Protein AF-A0A9P4L986-F1 (afdb_monomer)

Organism: NCBI:txid1168544

Sequence (173 aa):
MSNSQNLSTPNHAWNPDMTYRQDRDRALGPTTNLLEDYADASIVTCWRTYKKHKQPNQRWGQEVDVAVKTSNTIDLIDSNERALDQVIWGITHPSDCHPGVKSIVENPALVDLLLIRHFKAHGGLVLPPLQAARELQEAHEIVAKEEMASGKTWCTG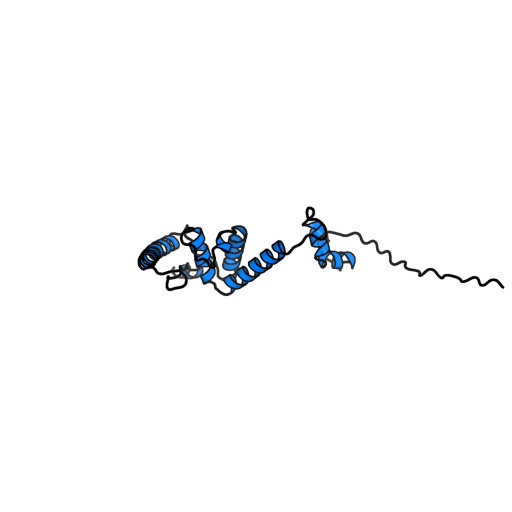RTMMHYPNWYVHCFEV

pLDDT: mean 73.5, std 16.28, range [38.0, 92.75]

Solvent-accessible surface area (backbone atoms only — not comparable to full-atom values): 10845 Å² total; per-residue (Å²): 141,84,85,82,77,81,79,77,74,81,85,76,84,83,76,75,91,81,76,84,72,57,78,91,75,55,67,94,75,74,86,72,49,74,66,45,49,48,41,72,71,30,65,69,44,50,43,59,72,75,42,72,88,62,65,88,89,62,85,53,65,66,63,51,50,51,50,52,53,51,50,55,49,50,55,50,37,77,76,29,77,63,55,51,30,44,34,54,48,21,66,79,33,68,93,72,37,52,77,93,39,42,76,48,53,76,31,63,73,57,47,54,51,50,54,56,50,42,33,75,76,69,41,45,68,46,48,66,95,38,67,75,28,37,57,51,47,56,57,46,51,53,52,52,51,53,37,49,74,72,69,43,40,80,91,70,71,48,83,79,63,82,60,57,43,46,75,76,67,71,73,82,125

Mean predicted aligned error: 15.17 Å

Secondary structure (DSSP, 8-state):
----------------------GGGS-S--PPPHHHHHHHH-HHHHHHHH-TTS-TT---HHHHHHHHHHHHHHHHHHH-TTHHHHHHHHHH-GGG--GGGHHHHT-HHHHHHHHHHHHHHH--B--TTSHHHHHHHHHHHHHHHHHHHTT--TTTTPPPP-PPBHHHHTT--

Radius of gyration: 28.04 Å; Cα contacts (8 Å, |Δi|>4): 105; chains: 1; bounding box: 97×34×73 Å

Structure (mmCIF, N/CA/C/O backbone):
data_AF-A0A9P4L986-F1
#
_entry.id   AF-A0A9P4L986-F1
#
loop_
_atom_site.group_PDB
_atom_site.id
_atom_site.type_symbol
_atom_site.label_atom_id
_atom_site.label_alt_id
_atom_site.label_comp_id
_atom_site.label_asym_id
_atom_site.label_entity_id
_atom_site.label_seq_id
_atom_site.pdbx_PDB_ins_code
_atom_site.Cartn_x
_atom_site.Cartn_y
_atom_site.Cartn_z
_atom_site.occupancy
_atom_site.B_iso_or_equiv
_atom_site.auth_seq_id
_atom_site.auth_comp_id
_atom_site.auth_asym_id
_atom_site.auth_atom_id
_atom_site.pdbx_PDB_model_num
ATOM 1 N N . MET A 1 1 ? 71.450 2.490 -47.683 1.00 39.38 1 MET A N 1
ATOM 2 C CA . MET A 1 1 ? 70.653 1.518 -46.906 1.00 39.38 1 MET A CA 1
ATOM 3 C C . MET A 1 1 ? 69.351 2.211 -46.530 1.00 39.38 1 MET A C 1
ATOM 5 O O . MET A 1 1 ? 69.371 3.030 -45.626 1.00 39.38 1 MET A O 1
ATOM 9 N N . SER A 1 2 ? 68.269 1.975 -47.277 1.00 38.00 2 SER A N 1
ATOM 10 C CA . SER A 1 2 ? 66.942 2.536 -46.979 1.00 38.00 2 SER A CA 1
ATOM 11 C C . SER A 1 2 ? 66.020 1.395 -46.571 1.00 38.00 2 SER A C 1
ATOM 13 O O . SER A 1 2 ? 65.691 0.553 -47.400 1.00 38.00 2 SER A O 1
ATOM 15 N N . ASN A 1 3 ? 65.637 1.359 -45.295 1.00 39.41 3 ASN A N 1
ATOM 16 C CA . ASN A 1 3 ? 64.603 0.461 -44.792 1.00 39.41 3 ASN A CA 1
ATOM 17 C C . ASN A 1 3 ? 63.242 1.138 -44.962 1.00 39.41 3 ASN A C 1
ATOM 19 O O . ASN A 1 3 ? 62.836 1.961 -44.144 1.00 39.41 3 ASN A O 1
ATOM 23 N N . SER A 1 4 ? 62.541 0.782 -46.033 1.00 42.75 4 SER A N 1
ATOM 24 C CA . SER A 1 4 ? 61.129 1.099 -46.227 1.00 42.75 4 SER A CA 1
ATOM 25 C C . SER A 1 4 ? 60.293 0.144 -45.373 1.00 42.75 4 SER A C 1
ATOM 27 O O . SER A 1 4 ? 60.027 -0.987 -45.776 1.00 42.75 4 SER A O 1
ATOM 29 N N . GLN A 1 5 ? 59.904 0.563 -44.169 1.00 46.78 5 GLN A N 1
ATOM 30 C CA . GLN A 1 5 ? 58.900 -0.163 -43.394 1.00 46.78 5 GLN A CA 1
ATOM 31 C C . GLN A 1 5 ? 57.526 0.060 -44.037 1.00 46.78 5 GLN A C 1
ATOM 33 O O . GLN A 1 5 ? 56.931 1.129 -43.912 1.00 46.78 5 GLN A O 1
ATOM 38 N N . ASN A 1 6 ? 57.031 -0.959 -44.743 1.00 45.12 6 ASN A N 1
ATOM 39 C CA . ASN A 1 6 ? 55.632 -1.055 -45.143 1.00 45.12 6 ASN A CA 1
ATOM 40 C C . ASN A 1 6 ? 54.772 -1.203 -43.879 1.00 45.12 6 ASN A C 1
ATOM 42 O O . ASN A 1 6 ? 54.666 -2.289 -43.314 1.00 45.12 6 ASN A O 1
ATOM 46 N N . LEU A 1 7 ? 54.159 -0.106 -43.438 1.00 46.22 7 LEU A N 1
ATOM 47 C CA . LEU A 1 7 ? 53.048 -0.131 -42.491 1.00 46.22 7 LEU A CA 1
ATOM 48 C C . LEU A 1 7 ? 51.813 -0.654 -43.232 1.00 46.22 7 LEU A C 1
ATOM 50 O O . LEU A 1 7 ? 51.080 0.102 -43.866 1.00 46.22 7 LEU A O 1
ATOM 54 N N . SER A 1 8 ? 51.599 -1.967 -43.180 1.00 49.97 8 SER A N 1
ATOM 55 C CA . SE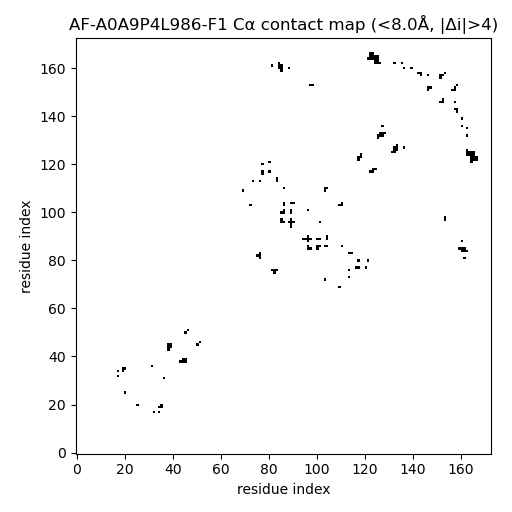R A 1 8 ? 50.330 -2.583 -43.560 1.00 49.97 8 SER A CA 1
ATOM 56 C C . SER A 1 8 ? 49.223 -2.013 -42.673 1.00 49.97 8 SER A C 1
ATOM 58 O O . SER A 1 8 ? 49.174 -2.273 -41.471 1.00 49.97 8 SER A O 1
ATOM 60 N N . THR A 1 9 ? 48.357 -1.201 -43.271 1.00 50.12 9 THR A N 1
ATOM 61 C CA . THR A 1 9 ? 47.139 -0.668 -42.658 1.00 50.12 9 THR A CA 1
ATOM 62 C C . THR A 1 9 ? 46.243 -1.852 -42.278 1.00 50.12 9 THR A C 1
ATOM 64 O O . THR A 1 9 ? 45.982 -2.695 -43.141 1.00 50.12 9 THR A O 1
ATOM 67 N N . PRO A 1 10 ? 45.777 -1.984 -41.022 1.00 47.22 10 PRO A N 1
ATOM 68 C CA . PRO A 1 10 ? 44.832 -3.039 -40.688 1.00 47.22 10 PRO A CA 1
ATOM 69 C C . PRO A 1 10 ? 43.538 -2.792 -41.470 1.00 47.22 10 PRO A C 1
ATOM 71 O O . PRO A 1 10 ? 42.910 -1.741 -41.349 1.00 47.22 10 PRO A O 1
ATOM 74 N N . ASN A 1 11 ? 43.172 -3.760 -42.309 1.00 52.12 11 ASN A N 1
ATOM 75 C CA . ASN A 1 11 ? 41.972 -3.747 -43.135 1.00 52.12 11 ASN A CA 1
ATOM 76 C C . ASN A 1 11 ? 40.731 -3.947 -42.243 1.00 52.12 11 ASN A C 1
ATOM 78 O O . ASN A 1 11 ? 40.170 -5.036 -42.174 1.00 52.12 11 ASN A O 1
ATOM 82 N N . HIS A 1 12 ? 40.332 -2.915 -41.498 1.00 51.53 12 HIS A N 1
ATOM 83 C CA . HIS A 1 12 ? 39.082 -2.905 -40.739 1.00 51.53 12 HIS A CA 1
ATOM 84 C C . HIS A 1 12 ? 37.953 -2.346 -41.607 1.00 51.53 12 HIS A C 1
ATOM 86 O O . HIS A 1 12 ? 37.504 -1.221 -41.423 1.00 51.53 12 HIS A O 1
ATOM 92 N N . ALA A 1 13 ? 37.469 -3.149 -42.553 1.00 53.00 13 ALA A N 1
ATOM 93 C CA . ALA A 1 13 ? 36.217 -2.869 -43.250 1.00 53.00 13 ALA A CA 1
ATOM 94 C C . ALA A 1 13 ? 35.058 -3.655 -42.613 1.00 53.00 13 ALA A C 1
ATOM 96 O O . ALA A 1 13 ? 34.360 -4.411 -43.281 1.00 53.00 13 ALA A O 1
ATOM 97 N N . TRP A 1 14 ? 34.854 -3.492 -41.301 1.00 49.78 14 TRP A N 1
ATOM 98 C CA . TRP A 1 14 ? 33.543 -3.744 -40.699 1.00 49.78 14 TRP A CA 1
ATOM 99 C C . TRP A 1 14 ? 32.818 -2.399 -40.647 1.00 49.78 14 TRP A C 1
ATOM 101 O O . TRP A 1 14 ? 33.091 -1.576 -39.779 1.00 49.78 14 TRP A O 1
ATOM 111 N N . ASN A 1 15 ? 31.960 -2.153 -41.636 1.00 53.56 15 ASN A N 1
ATOM 112 C CA . ASN A 1 15 ? 31.106 -0.968 -41.715 1.00 53.56 15 ASN A CA 1
ATOM 113 C C . ASN A 1 15 ? 29.668 -1.389 -42.069 1.00 53.56 15 ASN A C 1
ATOM 115 O O . ASN A 1 15 ? 29.199 -1.083 -43.168 1.00 53.56 15 ASN A O 1
ATOM 119 N N . PRO A 1 16 ? 28.992 -2.193 -41.224 1.00 60.38 16 PRO A N 1
ATOM 120 C CA . PRO A 1 16 ? 27.587 -2.485 -41.452 1.00 60.38 16 PRO A CA 1
ATOM 121 C C . PRO A 1 16 ? 26.778 -1.195 -41.322 1.00 60.38 16 PRO A C 1
ATOM 123 O O . PRO A 1 16 ? 27.060 -0.356 -40.467 1.00 60.38 16 PRO A O 1
ATOM 126 N N . ASP A 1 17 ? 25.761 -1.045 -42.164 1.00 54.12 17 ASP A N 1
ATOM 127 C CA . ASP A 1 17 ? 24.790 0.039 -42.045 1.00 54.12 17 ASP A CA 1
ATOM 128 C C . ASP A 1 17 ? 23.982 -0.156 -40.750 1.00 54.12 17 ASP A C 1
ATOM 130 O O . ASP A 1 17 ? 23.038 -0.945 -40.685 1.00 54.12 17 ASP A O 1
ATOM 134 N N . MET A 1 18 ? 24.424 0.497 -39.673 1.00 56.12 18 MET A N 1
ATOM 135 C CA . MET A 1 18 ? 23.807 0.415 -38.352 1.00 56.12 18 MET A CA 1
ATOM 136 C C . MET A 1 18 ? 22.828 1.574 -38.157 1.00 56.12 18 MET A C 1
ATOM 138 O O . MET A 1 18 ? 23.072 2.505 -37.388 1.00 56.12 18 MET A O 1
ATOM 142 N N . THR A 1 19 ? 21.701 1.534 -38.861 1.00 59.53 19 THR A N 1
ATOM 143 C CA . THR A 1 19 ? 20.603 2.468 -38.598 1.00 59.53 19 THR A CA 1
ATOM 144 C C . THR A 1 19 ? 19.771 1.950 -37.422 1.00 59.53 19 THR A C 1
ATOM 146 O O . THR A 1 19 ? 19.103 0.926 -37.543 1.00 59.53 19 THR A O 1
ATOM 149 N N . TYR A 1 20 ? 19.797 2.654 -36.283 1.00 57.25 20 TYR A N 1
ATOM 150 C CA . TYR A 1 20 ? 18.975 2.302 -35.119 1.00 57.25 20 TYR A CA 1
ATOM 151 C C . TYR A 1 20 ? 17.483 2.458 -35.434 1.00 57.25 20 TYR A C 1
ATOM 153 O O . TYR A 1 20 ? 17.030 3.547 -35.801 1.00 57.25 20 TYR A O 1
ATOM 161 N N . ARG A 1 21 ? 16.715 1.382 -35.237 1.00 61.28 21 ARG A N 1
ATOM 162 C CA . ARG A 1 21 ? 15.250 1.381 -35.331 1.00 61.28 21 ARG A CA 1
ATOM 163 C C . ARG A 1 21 ? 14.644 1.181 -33.946 1.00 61.28 21 ARG A C 1
ATOM 165 O O . ARG A 1 21 ? 15.016 0.246 -33.236 1.00 61.28 21 ARG A O 1
ATOM 172 N N . GLN A 1 22 ? 13.708 2.056 -33.576 1.00 58.75 22 GLN A N 1
ATOM 173 C CA . GLN A 1 22 ? 12.942 1.924 -32.334 1.00 58.75 22 GLN A CA 1
ATOM 174 C C . GLN A 1 22 ? 12.044 0.688 -32.400 1.00 58.75 22 GLN A C 1
ATOM 176 O O . GLN A 1 22 ? 11.524 0.363 -33.463 1.00 58.75 22 GLN A O 1
ATOM 181 N N . ASP A 1 23 ? 11.824 0.036 -31.260 1.00 54.56 23 ASP A N 1
ATOM 182 C CA . ASP A 1 23 ? 11.148 -1.266 -31.180 1.00 54.56 23 ASP A CA 1
ATOM 183 C C . ASP A 1 23 ? 9.723 -1.257 -31.772 1.00 54.56 23 ASP A C 1
ATOM 185 O O . ASP A 1 23 ? 9.321 -2.175 -32.479 1.00 54.56 23 ASP A O 1
ATOM 189 N N . ARG A 1 24 ? 8.993 -0.145 -31.600 1.00 51.56 24 ARG A N 1
ATOM 190 C CA . ARG A 1 24 ? 7.656 0.073 -32.191 1.00 51.56 24 ARG A CA 1
ATOM 191 C C . ARG A 1 24 ? 7.642 0.127 -33.727 1.00 51.56 24 ARG A C 1
ATOM 193 O O . ARG A 1 24 ? 6.587 -0.040 -34.326 1.00 51.56 24 ARG A O 1
ATOM 200 N N . ASP A 1 25 ? 8.790 0.428 -34.333 1.00 58.53 25 ASP A N 1
ATOM 201 C CA . ASP A 1 25 ? 8.962 0.650 -35.771 1.00 58.53 25 ASP A CA 1
ATOM 202 C C . ASP A 1 25 ? 9.603 -0.582 -36.454 1.00 58.53 25 ASP A C 1
ATOM 204 O O . ASP A 1 25 ? 9.945 -0.539 -37.640 1.00 58.53 25 ASP A O 1
ATOM 208 N N . ARG A 1 26 ? 9.785 -1.694 -35.719 1.00 63.03 26 ARG A N 1
ATOM 209 C CA . ARG A 1 26 ? 10.332 -2.954 -36.245 1.00 63.03 26 ARG A CA 1
ATOM 210 C C . ARG A 1 26 ? 9.222 -3.845 -36.799 1.00 63.03 26 ARG A C 1
ATOM 212 O O . ARG A 1 26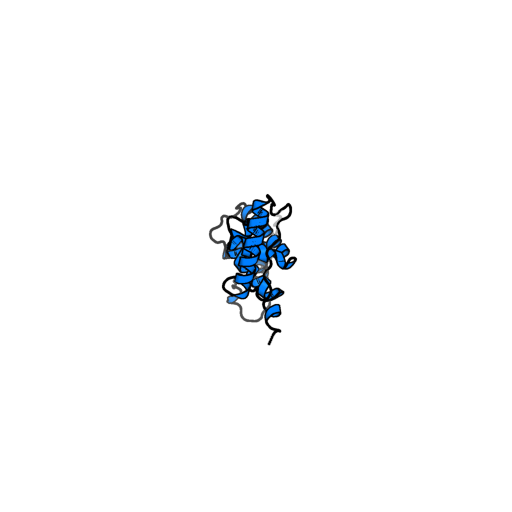 ? 8.168 -4.016 -36.192 1.00 63.03 26 ARG A O 1
ATOM 219 N N . ALA A 1 27 ? 9.475 -4.447 -37.959 1.00 60.59 27 ALA A N 1
ATOM 220 C CA . ALA A 1 27 ? 8.626 -5.510 -38.488 1.00 60.59 27 ALA A CA 1
ATOM 221 C C . ALA A 1 27 ? 8.741 -6.767 -37.601 1.00 60.59 27 ALA A C 1
ATOM 223 O O . ALA A 1 27 ? 9.815 -7.053 -37.074 1.00 60.59 27 ALA A O 1
ATOM 224 N N . LEU A 1 28 ? 7.646 -7.519 -37.437 1.00 50.25 28 LEU A N 1
ATOM 225 C CA . LEU A 1 28 ? 7.629 -8.780 -36.682 1.00 50.25 28 LEU A CA 1
ATOM 226 C C . LEU A 1 28 ? 8.555 -9.820 -37.348 1.00 50.25 28 LEU A C 1
ATOM 228 O O . LEU A 1 28 ? 8.226 -10.359 -38.403 1.00 50.25 28 LEU A O 1
ATOM 232 N N . GLY A 1 29 ? 9.705 -10.078 -36.707 1.00 66.56 29 GLY A N 1
ATOM 233 C CA . GLY A 1 29 ? 10.860 -10.826 -37.235 1.00 66.56 29 GLY A CA 1
ATOM 234 C C . GLY A 1 29 ? 11.727 -9.931 -38.133 1.00 66.56 29 GLY A C 1
ATOM 235 O O . GLY A 1 29 ? 11.221 -9.433 -39.139 1.00 66.56 29 GLY A O 1
ATOM 236 N N . PRO A 1 30 ? 12.998 -9.637 -37.786 1.00 56.31 30 PRO A N 1
ATOM 237 C CA . PRO A 1 30 ? 14.146 -10.563 -37.775 1.00 56.31 30 PRO A CA 1
ATOM 238 C C . PRO A 1 30 ? 15.062 -10.375 -36.534 1.00 56.31 30 PRO A C 1
ATOM 240 O O . PRO A 1 30 ? 14.748 -9.588 -35.649 1.00 56.31 30 PRO A O 1
ATOM 243 N N . THR A 1 31 ? 16.188 -11.104 -36.454 1.00 60.12 31 THR A N 1
ATOM 244 C CA . THR A 1 31 ? 17.235 -10.935 -35.421 1.00 60.12 31 THR A CA 1
ATOM 245 C C . THR A 1 31 ? 17.721 -9.489 -35.356 1.00 60.12 31 THR A C 1
ATOM 247 O O . THR A 1 31 ? 18.199 -8.955 -36.361 1.00 60.12 31 THR A O 1
ATOM 250 N N . THR A 1 32 ? 17.605 -8.895 -34.171 1.00 58.78 32 THR A N 1
ATOM 251 C CA . THR A 1 32 ? 18.178 -7.605 -33.784 1.00 58.78 32 THR A CA 1
ATOM 252 C C . THR A 1 32 ? 19.647 -7.525 -34.193 1.00 58.78 32 THR A C 1
ATOM 254 O O . THR A 1 32 ? 20.411 -8.483 -34.053 1.00 58.78 32 THR A O 1
ATOM 257 N N . ASN A 1 33 ? 20.059 -6.395 -34.771 1.00 68.00 33 ASN A N 1
ATOM 258 C CA . ASN A 1 33 ? 21.473 -6.180 -35.063 1.00 68.00 33 ASN A CA 1
ATOM 259 C C . ASN A 1 33 ? 22.246 -5.859 -33.768 1.00 68.00 33 ASN A C 1
ATOM 261 O O . ASN A 1 33 ? 21.659 -5.461 -32.767 1.00 68.00 33 ASN A O 1
ATOM 265 N N . LEU A 1 34 ? 23.578 -5.996 -33.781 1.00 64.94 34 LEU A N 1
ATOM 266 C CA . LEU A 1 34 ? 24.408 -5.788 -32.583 1.00 64.94 34 LEU A CA 1
ATOM 267 C C . LEU A 1 34 ? 24.206 -4.397 -31.944 1.00 64.94 34 LEU A C 1
ATOM 269 O O . LEU A 1 34 ? 24.314 -4.261 -30.727 1.00 64.94 34 LEU A O 1
ATOM 273 N N . LEU A 1 35 ? 23.915 -3.364 -32.748 1.00 62.66 35 LEU A N 1
ATOM 274 C CA . LEU A 1 35 ? 23.618 -2.022 -32.244 1.00 62.66 35 LEU A CA 1
ATOM 275 C C . LEU A 1 35 ? 22.234 -1.958 -31.592 1.00 62.66 35 LEU A C 1
ATOM 277 O O . LEU A 1 35 ? 22.101 -1.281 -30.584 1.00 62.66 35 LEU A O 1
ATOM 281 N N . GLU A 1 36 ? 21.227 -2.631 -32.142 1.00 64.50 36 GLU A N 1
ATOM 282 C CA . GLU A 1 36 ? 19.873 -2.737 -31.585 1.00 64.50 36 GLU A CA 1
ATOM 283 C C . GLU A 1 36 ? 19.873 -3.550 -30.291 1.00 64.50 36 GLU A C 1
ATOM 285 O O . GLU A 1 36 ? 19.371 -3.059 -29.288 1.00 64.50 36 GLU A O 1
ATOM 290 N N . ASP A 1 37 ? 20.540 -4.707 -30.265 1.00 65.62 37 ASP A N 1
ATOM 291 C CA . ASP A 1 37 ? 20.742 -5.500 -29.047 1.00 65.62 37 ASP A CA 1
ATOM 292 C C . ASP A 1 37 ? 21.460 -4.688 -27.970 1.00 65.62 37 ASP A C 1
ATOM 294 O O . ASP A 1 37 ? 21.021 -4.625 -26.822 1.00 65.62 37 ASP A O 1
ATOM 298 N N . TYR A 1 38 ? 22.556 -4.014 -28.335 1.00 61.22 38 TYR A N 1
ATOM 299 C CA . TYR A 1 38 ? 23.264 -3.148 -27.403 1.00 61.22 38 TYR A CA 1
ATOM 300 C C . TYR A 1 38 ? 22.402 -1.958 -26.975 1.00 61.22 38 TYR A C 1
ATOM 302 O O . TYR A 1 38 ? 22.414 -1.597 -25.808 1.00 61.22 38 TYR A O 1
ATOM 310 N N . ALA A 1 39 ? 21.658 -1.325 -27.878 1.00 58.56 39 ALA A N 1
ATOM 311 C CA . ALA A 1 39 ? 20.824 -0.169 -27.572 1.00 58.56 39 ALA A CA 1
ATOM 312 C C . ALA A 1 39 ? 19.633 -0.527 -26.674 1.00 58.56 39 ALA A C 1
ATOM 314 O O . ALA A 1 39 ? 19.312 0.243 -25.773 1.00 58.56 39 ALA A O 1
ATOM 315 N N . ASP A 1 40 ? 19.010 -1.679 -26.877 1.00 59.81 40 ASP A N 1
ATOM 316 C CA . ASP A 1 40 ? 17.833 -2.086 -26.116 1.00 59.81 40 ASP A CA 1
ATOM 317 C C . ASP A 1 40 ? 18.220 -2.725 -24.776 1.00 59.81 40 ASP A C 1
ATOM 319 O O . ASP A 1 40 ? 17.543 -2.502 -23.771 1.00 59.81 40 ASP A O 1
ATOM 323 N N . ALA A 1 41 ? 19.347 -3.446 -24.716 1.00 59.50 41 ALA A N 1
ATOM 324 C CA . ALA A 1 41 ? 19.872 -4.004 -23.468 1.00 59.50 41 ALA A CA 1
ATOM 325 C C . ALA A 1 41 ? 20.684 -2.988 -22.645 1.00 59.50 41 ALA A C 1
ATOM 327 O O . ALA A 1 41 ? 20.809 -3.122 -21.424 1.00 59.50 41 ALA A O 1
ATOM 328 N N . SER A 1 42 ? 21.259 -1.960 -23.278 1.00 57.34 42 SER A N 1
ATOM 329 C CA . SER A 1 42 ? 22.022 -0.934 -22.571 1.00 57.34 42 SER A CA 1
ATOM 330 C C . SER A 1 42 ? 21.080 0.045 -21.901 1.00 57.34 42 SER A C 1
ATOM 332 O O . SER A 1 42 ? 20.462 0.911 -22.529 1.00 57.34 42 SER A O 1
ATOM 334 N N . ILE A 1 43 ? 21.079 -0.017 -20.572 1.00 56.25 43 ILE A N 1
ATOM 335 C CA . ILE A 1 43 ? 20.386 0.946 -19.728 1.00 56.25 43 ILE A CA 1
ATOM 336 C C . ILE A 1 43 ? 20.732 2.387 -20.147 1.00 56.25 43 ILE A C 1
ATOM 338 O O . ILE A 1 43 ? 19.854 3.241 -20.172 1.00 56.25 43 ILE A O 1
ATOM 342 N N . VAL A 1 44 ? 21.978 2.656 -20.578 1.00 54.41 44 VAL A N 1
ATOM 343 C CA . VAL A 1 44 ? 22.481 3.979 -21.011 1.00 54.41 44 VAL A CA 1
ATOM 344 C C . VAL A 1 44 ? 21.721 4.538 -22.219 1.00 54.41 44 VAL A C 1
ATOM 346 O O . VAL A 1 44 ? 21.514 5.751 -22.317 1.00 54.41 44 VAL A O 1
ATOM 349 N N . THR A 1 45 ? 21.282 3.686 -23.139 1.00 53.06 45 THR A N 1
ATOM 350 C CA . THR A 1 45 ? 20.539 4.115 -24.329 1.00 53.06 45 THR A CA 1
ATOM 351 C C . THR A 1 45 ? 19.065 4.353 -24.003 1.00 53.06 45 THR A C 1
ATOM 353 O O . THR A 1 45 ? 18.513 5.374 -24.418 1.00 53.06 45 THR A O 1
ATOM 356 N N . CYS A 1 46 ? 18.460 3.515 -23.151 1.00 55.69 46 CYS A N 1
ATOM 357 C CA . CYS A 1 46 ? 17.168 3.814 -22.521 1.00 55.69 46 CYS A CA 1
ATOM 358 C C . CYS A 1 46 ? 17.210 5.177 -21.793 1.00 55.69 46 CYS A C 1
ATOM 360 O O . CYS A 1 46 ? 16.339 6.029 -21.993 1.00 55.69 46 CYS A O 1
ATOM 362 N N . TRP A 1 47 ? 18.289 5.451 -21.048 1.00 54.75 47 TRP A N 1
ATOM 363 C CA . TRP A 1 47 ? 18.524 6.730 -20.368 1.00 54.75 47 TRP A CA 1
ATOM 364 C C . TRP A 1 47 ? 18.546 7.924 -21.335 1.00 54.75 47 TRP A C 1
ATOM 366 O O . TRP A 1 47 ? 17.853 8.914 -21.096 1.00 54.75 47 TRP A O 1
ATOM 376 N N . ARG A 1 48 ? 19.295 7.851 -22.444 1.00 55.94 48 ARG A N 1
ATOM 377 C CA . ARG A 1 48 ? 19.373 8.944 -23.438 1.00 55.94 48 ARG A CA 1
ATOM 378 C C . ARG A 1 48 ? 18.042 9.202 -24.144 1.00 55.94 48 ARG A C 1
ATOM 380 O O . ARG A 1 48 ? 17.711 10.353 -24.425 1.00 55.94 48 ARG A O 1
ATOM 387 N N . THR A 1 49 ? 17.281 8.147 -24.415 1.00 57.03 49 THR A N 1
ATOM 388 C CA . THR A 1 49 ? 16.030 8.236 -25.177 1.00 57.03 49 THR A CA 1
ATOM 389 C C . THR A 1 49 ? 14.869 8.745 -24.319 1.00 57.03 49 THR A C 1
ATOM 391 O O . THR A 1 49 ? 14.119 9.612 -24.773 1.00 57.03 49 THR A O 1
ATOM 394 N N . TYR A 1 50 ? 14.752 8.280 -23.069 1.00 54.09 50 TYR A N 1
ATOM 395 C CA . TYR A 1 50 ? 13.584 8.535 -22.211 1.00 54.09 50 TYR A CA 1
ATOM 396 C C . TYR A 1 50 ? 13.826 9.528 -21.062 1.00 54.09 50 TYR A C 1
ATOM 398 O O . TYR A 1 50 ? 12.870 9.995 -20.443 1.00 54.09 50 TYR A O 1
ATOM 406 N N . LYS A 1 51 ? 15.079 9.912 -20.778 1.00 58.66 51 LYS A N 1
ATOM 407 C CA . LYS A 1 51 ? 15.435 10.929 -19.7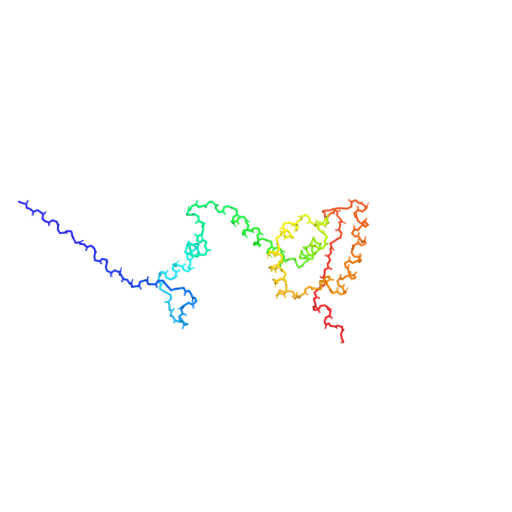67 1.00 58.66 51 LYS A CA 1
ATOM 408 C C . LYS A 1 51 ? 16.237 12.083 -20.385 1.00 58.66 51 LYS A C 1
ATOM 410 O O . LYS A 1 51 ? 17.202 12.562 -19.797 1.00 58.66 51 LYS A O 1
ATOM 415 N N . LYS A 1 52 ? 15.788 12.574 -21.551 1.00 55.41 52 LYS A N 1
ATOM 416 C CA . LYS A 1 52 ? 16.426 13.633 -22.370 1.00 55.41 52 LYS A CA 1
ATOM 417 C C . LYS A 1 52 ? 16.848 14.911 -21.624 1.00 55.41 52 LYS A C 1
ATOM 419 O O . LYS A 1 52 ? 17.709 15.628 -22.116 1.00 55.41 52 LYS A O 1
ATOM 424 N N . HIS A 1 53 ? 16.265 15.208 -20.462 1.00 60.06 53 HIS A N 1
ATOM 425 C CA . HIS A 1 53 ? 16.563 16.413 -19.674 1.00 60.06 53 HIS A CA 1
ATOM 426 C C . HIS A 1 53 ? 17.555 16.193 -18.519 1.00 60.06 53 HIS A C 1
ATOM 428 O O . HIS A 1 53 ? 17.725 17.084 -17.689 1.00 60.06 53 HIS A O 1
ATOM 434 N N . LYS A 1 54 ? 18.183 15.016 -18.408 1.00 59.22 54 LYS A N 1
ATOM 435 C CA . LYS A 1 54 ? 19.104 14.695 -17.308 1.00 59.22 54 LYS A CA 1
ATOM 436 C C . LYS A 1 54 ? 20.561 14.754 -17.777 1.00 59.22 54 LYS A C 1
ATOM 438 O O . LYS A 1 54 ? 20.897 14.256 -18.848 1.00 59.22 54 LYS A O 1
ATOM 443 N N . GLN A 1 55 ? 21.414 15.393 -16.978 1.00 57.31 55 GLN A N 1
ATOM 444 C CA . GLN A 1 55 ? 22.830 15.609 -17.296 1.00 57.31 55 GLN A CA 1
ATOM 445 C C . GLN A 1 55 ? 23.612 14.279 -17.233 1.00 57.31 55 GLN A C 1
ATOM 447 O O . GLN A 1 55 ? 23.377 13.477 -16.322 1.00 57.31 55 GLN A O 1
ATOM 452 N N . PRO A 1 56 ? 24.575 14.035 -18.141 1.00 52.12 56 PRO A N 1
ATOM 453 C CA . PRO A 1 56 ? 25.543 12.952 -17.980 1.00 52.12 56 PRO A CA 1
ATOM 454 C C . PRO A 1 56 ? 26.271 13.078 -16.629 1.00 52.12 56 PRO A C 1
ATOM 456 O O . PRO A 1 56 ? 26.615 14.182 -16.218 1.00 52.12 56 PRO A O 1
ATOM 459 N N . ASN A 1 57 ? 26.518 11.959 -15.939 1.00 53.91 57 ASN A N 1
ATOM 460 C CA . ASN A 1 57 ? 27.164 11.895 -14.611 1.00 53.91 57 ASN A CA 1
ATOM 461 C C . ASN A 1 57 ? 26.363 12.488 -13.431 1.00 53.91 57 ASN A C 1
ATOM 463 O O . ASN A 1 57 ? 26.933 12.769 -12.375 1.00 53.91 57 ASN A O 1
ATOM 467 N N . GLN A 1 58 ? 25.046 12.655 -13.567 1.00 60.44 58 GLN A N 1
ATOM 468 C CA . GLN A 1 58 ? 24.188 13.003 -12.433 1.00 60.44 58 GLN A CA 1
ATOM 469 C C . GLN A 1 58 ? 24.250 11.920 -11.334 1.00 60.44 58 GLN A C 1
ATOM 471 O O . GLN A 1 58 ? 24.317 10.726 -11.619 1.00 60.44 58 GLN A O 1
ATOM 476 N N . ARG A 1 59 ? 24.240 12.330 -10.057 1.00 58.78 59 ARG A N 1
ATOM 477 C CA . ARG A 1 59 ? 24.110 11.394 -8.930 1.00 58.78 59 ARG A CA 1
ATOM 478 C C . ARG A 1 59 ? 22.676 10.867 -8.881 1.00 58.78 59 ARG A C 1
ATOM 480 O O . ARG A 1 59 ? 21.764 11.636 -8.608 1.00 58.78 59 ARG A O 1
ATOM 487 N N . TRP A 1 60 ? 22.516 9.562 -9.086 1.00 62.44 60 TRP A N 1
ATOM 488 C CA . TRP A 1 60 ? 21.223 8.862 -9.130 1.00 62.44 60 TRP A CA 1
ATOM 489 C C . TRP A 1 60 ? 20.783 8.268 -7.792 1.00 62.44 60 TRP A C 1
ATOM 491 O O . TRP A 1 60 ? 19.879 7.442 -7.749 1.00 62.44 60 TRP A O 1
ATOM 501 N N . GLY A 1 61 ? 21.449 8.629 -6.693 1.00 65.88 61 GLY A N 1
ATOM 502 C CA . GLY A 1 61 ? 21.184 8.021 -5.388 1.00 65.88 61 GLY A CA 1
ATOM 503 C C . GLY A 1 61 ? 19.719 8.143 -4.963 1.00 65.88 61 GLY A C 1
ATOM 504 O O . GLY A 1 61 ? 19.178 7.200 -4.402 1.00 65.88 61 GLY A O 1
ATOM 505 N N . GLN A 1 62 ? 19.063 9.260 -5.292 1.00 70.19 62 GLN A N 1
ATOM 506 C CA . GLN A 1 62 ? 17.644 9.465 -4.990 1.00 70.19 62 GLN A CA 1
ATOM 507 C C . GLN A 1 62 ? 16.739 8.592 -5.863 1.00 70.19 62 GLN A C 1
ATOM 509 O O . GLN A 1 62 ? 15.845 7.939 -5.340 1.00 70.19 62 GLN A O 1
ATOM 514 N N . GLU A 1 63 ? 16.968 8.536 -7.177 1.00 68.69 63 GLU A N 1
ATOM 515 C CA . GLU A 1 63 ? 16.172 7.690 -8.071 1.00 68.69 63 GLU A CA 1
ATOM 516 C C . GLU A 1 63 ? 16.346 6.195 -7.764 1.00 68.69 63 GLU A C 1
ATOM 518 O O . GLU A 1 63 ? 15.372 5.446 -7.803 1.00 68.69 63 GLU A O 1
ATOM 523 N N . VAL A 1 64 ? 17.564 5.768 -7.418 1.00 70.50 64 VAL A N 1
ATOM 524 C CA . VAL A 1 64 ? 17.850 4.391 -6.989 1.00 70.50 64 VAL A CA 1
ATOM 525 C C . VAL A 1 64 ? 17.155 4.082 -5.665 1.00 70.50 64 VAL A C 1
ATOM 527 O O . VAL A 1 64 ? 16.509 3.047 -5.560 1.00 70.50 64 VAL A O 1
ATOM 530 N N . ASP A 1 65 ? 17.224 4.977 -4.678 1.00 71.44 65 ASP A N 1
ATOM 531 C CA . ASP A 1 65 ? 16.534 4.802 -3.394 1.00 71.44 65 ASP A CA 1
ATOM 532 C C . ASP A 1 65 ? 15.009 4.707 -3.575 1.00 71.44 65 ASP A C 1
ATOM 534 O O . ASP A 1 65 ? 14.369 3.822 -3.009 1.00 71.44 65 ASP A O 1
ATOM 538 N N . VAL A 1 66 ? 14.424 5.548 -4.435 1.00 74.06 66 VAL A N 1
ATOM 539 C CA . VAL A 1 66 ? 12.996 5.476 -4.787 1.00 74.06 66 VAL A CA 1
ATOM 540 C C . VAL A 1 66 ? 12.655 4.144 -5.454 1.00 74.06 66 VAL A C 1
ATOM 542 O O . VAL A 1 6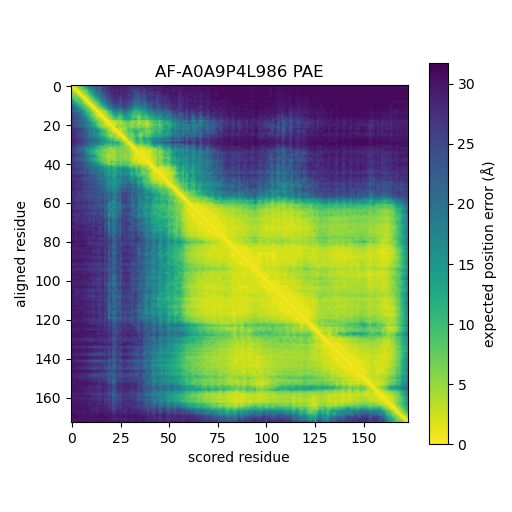6 ? 11.651 3.527 -5.093 1.00 74.06 66 VAL A O 1
ATOM 545 N N . ALA A 1 67 ? 13.479 3.675 -6.394 1.00 72.88 67 ALA A N 1
ATOM 546 C CA . ALA A 1 67 ? 13.265 2.396 -7.065 1.00 72.88 67 ALA A CA 1
ATOM 547 C C . ALA A 1 67 ? 13.343 1.215 -6.084 1.00 72.88 67 ALA A C 1
ATOM 549 O O . ALA A 1 67 ? 12.458 0.361 -6.089 1.00 72.88 67 ALA A O 1
ATOM 550 N N . VAL A 1 68 ? 14.344 1.199 -5.198 1.00 74.94 68 VAL A N 1
ATOM 551 C CA . VAL A 1 68 ? 14.509 0.165 -4.165 1.00 74.94 68 VAL A CA 1
ATOM 552 C C . VAL A 1 68 ? 13.327 0.168 -3.197 1.00 74.94 68 VAL A C 1
ATOM 554 O O . VAL A 1 68 ? 12.735 -0.879 -2.951 1.00 74.94 68 VAL A O 1
ATOM 557 N N . LYS A 1 69 ? 12.923 1.338 -2.687 1.00 79.56 69 LYS A N 1
ATOM 558 C CA . LYS A 1 69 ? 11.757 1.465 -1.796 1.00 79.56 69 LYS A CA 1
ATOM 559 C C . LYS A 1 69 ? 10.472 0.991 -2.463 1.00 79.56 69 LYS A C 1
ATOM 561 O O . LYS A 1 69 ? 9.687 0.287 -1.835 1.00 79.56 69 LYS A O 1
ATOM 566 N N . THR A 1 70 ? 10.277 1.347 -3.730 1.00 81.25 70 THR A N 1
ATOM 567 C CA . THR A 1 70 ? 9.117 0.917 -4.521 1.00 81.25 70 THR A CA 1
ATOM 568 C C . THR A 1 70 ? 9.107 -0.600 -4.696 1.00 81.25 70 THR A C 1
ATOM 570 O O . THR A 1 70 ? 8.087 -1.225 -4.422 1.00 81.25 70 THR A O 1
ATOM 573 N N . SER A 1 71 ? 10.244 -1.199 -5.070 1.00 82.50 71 SER A N 1
ATOM 574 C CA . SER A 1 71 ? 10.380 -2.655 -5.216 1.00 82.50 71 SER A CA 1
ATOM 575 C C . SER A 1 71 ? 10.079 -3.382 -3.907 1.00 82.50 71 SER A C 1
ATOM 577 O O . SER A 1 71 ? 9.212 -4.244 -3.874 1.00 82.50 71 SER A O 1
ATOM 579 N N . ASN A 1 72 ? 10.708 -2.966 -2.805 1.00 86.38 72 ASN A N 1
ATOM 580 C CA . ASN A 1 72 ? 10.494 -3.590 -1.499 1.00 86.38 72 ASN A CA 1
ATOM 581 C C . ASN A 1 72 ? 9.046 -3.438 -1.014 1.00 86.38 72 ASN A C 1
ATOM 583 O O . ASN A 1 72 ? 8.526 -4.317 -0.335 1.00 86.38 72 ASN A O 1
ATOM 587 N N . THR A 1 73 ? 8.393 -2.317 -1.342 1.00 87.56 73 THR A N 1
ATOM 588 C CA . THR A 1 73 ? 6.979 -2.105 -1.004 1.00 87.56 73 THR A CA 1
ATOM 589 C C . THR A 1 73 ? 6.091 -3.071 -1.776 1.00 87.56 73 THR A C 1
ATOM 591 O O . THR A 1 73 ? 5.192 -3.661 -1.190 1.00 87.56 73 THR A O 1
ATOM 594 N N . ILE A 1 74 ? 6.352 -3.252 -3.073 1.00 87.75 74 ILE A N 1
ATOM 595 C CA . ILE A 1 74 ? 5.636 -4.232 -3.890 1.00 87.75 74 ILE A CA 1
ATOM 596 C C . ILE A 1 74 ? 5.788 -5.631 -3.292 1.00 87.75 74 ILE A C 1
ATOM 598 O O . ILE A 1 74 ? 4.781 -6.280 -3.035 1.00 87.75 74 ILE A O 1
ATOM 602 N N . ASP A 1 75 ? 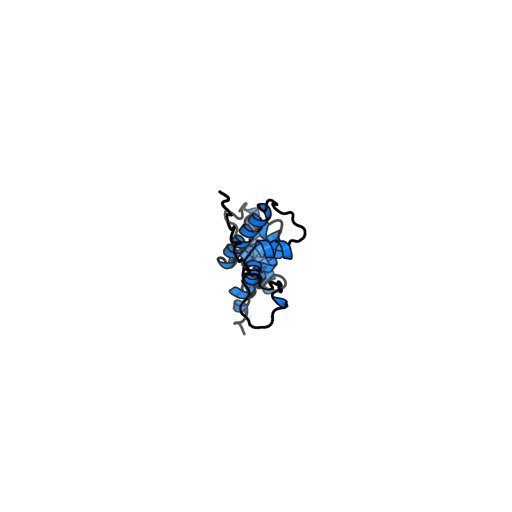7.018 -6.054 -2.997 1.00 87.31 75 ASP A N 1
ATOM 603 C CA . ASP A 1 75 ? 7.283 -7.381 -2.433 1.00 87.31 75 ASP A CA 1
ATOM 604 C C . ASP A 1 75 ? 6.591 -7.572 -1.070 1.00 87.31 75 ASP A C 1
ATOM 606 O O . ASP A 1 75 ? 6.059 -8.644 -0.775 1.00 87.31 75 ASP A O 1
ATOM 610 N N . LEU A 1 76 ? 6.552 -6.525 -0.238 1.00 86.12 76 LEU A N 1
ATOM 611 C CA . LEU A 1 76 ? 5.857 -6.545 1.049 1.00 86.12 76 LEU A CA 1
ATOM 612 C C . LEU A 1 76 ? 4.343 -6.729 0.891 1.00 86.12 76 LEU A C 1
ATOM 614 O O . LEU A 1 76 ? 3.756 -7.517 1.626 1.00 86.12 76 LEU A O 1
ATOM 618 N N . ILE A 1 77 ? 3.709 -5.995 -0.024 1.00 87.56 77 ILE A N 1
ATOM 619 C CA . ILE A 1 77 ? 2.259 -6.084 -0.231 1.00 87.56 77 ILE A CA 1
ATOM 620 C C . ILE A 1 77 ? 1.889 -7.414 -0.891 1.00 87.56 77 ILE A C 1
ATOM 622 O O . ILE A 1 77 ? 0.973 -8.085 -0.429 1.00 87.56 77 ILE A O 1
ATOM 626 N N . ASP A 1 78 ? 2.637 -7.839 -1.909 1.00 84.50 78 ASP A N 1
ATOM 627 C CA . ASP A 1 78 ? 2.378 -9.098 -2.613 1.00 84.50 78 ASP A CA 1
ATOM 628 C C . ASP A 1 78 ? 2.565 -10.324 -1.692 1.00 84.50 78 ASP A C 1
ATOM 630 O O . ASP A 1 78 ? 1.913 -11.350 -1.877 1.00 84.50 78 ASP A O 1
ATOM 634 N N . SER A 1 79 ? 3.442 -10.235 -0.684 1.00 85.88 79 SER A N 1
ATOM 635 C CA . SER A 1 79 ? 3.633 -11.297 0.320 1.00 85.88 79 SER A CA 1
ATOM 636 C C . SER A 1 79 ? 2.691 -11.200 1.523 1.00 85.88 79 SER A C 1
ATOM 638 O O . SER A 1 79 ? 2.577 -12.160 2.290 1.00 85.88 79 SER A O 1
ATOM 640 N N . ASN A 1 80 ? 2.005 -10.069 1.700 1.00 84.88 80 ASN A N 1
ATOM 641 C CA . ASN A 1 80 ? 1.073 -9.839 2.793 1.00 84.88 80 ASN A CA 1
ATOM 642 C C . ASN A 1 80 ? -0.179 -9.112 2.297 1.00 84.88 80 ASN A C 1
ATOM 644 O O . ASN A 1 80 ? -0.279 -7.886 2.352 1.00 84.88 80 ASN A O 1
ATOM 648 N N . GLU A 1 81 ? -1.175 -9.910 1.927 1.00 77.25 81 GLU A N 1
ATOM 649 C CA . GLU A 1 81 ? -2.485 -9.470 1.444 1.00 77.25 81 GLU A CA 1
ATOM 650 C C . GLU A 1 81 ? -3.149 -8.407 2.342 1.00 77.25 81 GLU A C 1
ATOM 652 O O . GLU A 1 81 ? -3.818 -7.500 1.855 1.00 77.25 81 GLU A O 1
ATOM 657 N N . ARG A 1 82 ? -2.914 -8.466 3.660 1.00 83.62 82 ARG A N 1
ATOM 658 C CA . ARG A 1 82 ? -3.524 -7.559 4.650 1.00 83.62 82 ARG A CA 1
ATOM 659 C C . ARG A 1 82 ? -2.798 -6.227 4.798 1.00 83.62 82 ARG A C 1
ATOM 661 O O . ARG A 1 82 ? -3.310 -5.303 5.429 1.00 83.62 82 ARG A O 1
ATOM 668 N N . ALA A 1 83 ? -1.584 -6.108 4.269 1.00 87.12 83 ALA A N 1
ATOM 669 C CA . ALA A 1 83 ? -0.833 -4.863 4.358 1.00 87.12 83 ALA A CA 1
ATOM 670 C C . ALA A 1 83 ? -1.494 -3.757 3.520 1.00 87.12 83 ALA A C 1
ATOM 672 O O . ALA A 1 83 ? -1.468 -2.590 3.920 1.00 87.12 83 ALA A O 1
ATOM 673 N N . LEU A 1 84 ? -2.150 -4.122 2.411 1.00 91.06 84 LEU A N 1
ATOM 674 C CA . LEU A 1 84 ? -2.888 -3.176 1.579 1.00 91.06 84 LEU A CA 1
ATOM 675 C C . LEU A 1 84 ? -4.101 -2.594 2.318 1.00 91.06 84 LEU A C 1
ATOM 677 O O . LEU A 1 84 ? -4.372 -1.405 2.174 1.00 91.06 84 LEU A O 1
ATOM 681 N N . ASP A 1 85 ? -4.751 -3.363 3.194 1.00 91.38 85 ASP A N 1
ATOM 682 C CA . ASP A 1 85 ? -5.869 -2.874 4.014 1.00 91.38 85 ASP A CA 1
ATOM 683 C C . ASP A 1 85 ? -5.469 -1.671 4.875 1.00 91.38 85 ASP A C 1
ATOM 685 O O . ASP A 1 85 ? -6.235 -0.717 5.019 1.00 91.38 85 ASP A O 1
ATOM 689 N N . GLN A 1 86 ? -4.238 -1.672 5.401 1.00 92.38 86 GLN A N 1
ATOM 690 C CA . GLN A 1 86 ? -3.731 -0.557 6.206 1.00 92.38 86 GLN A CA 1
ATOM 691 C C . GLN A 1 86 ? -3.417 0.673 5.349 1.00 92.38 86 GLN A C 1
ATOM 693 O O . GLN A 1 86 ? -3.546 1.801 5.826 1.00 92.38 86 GLN A O 1
ATOM 698 N N . VAL A 1 87 ? -3.029 0.477 4.084 1.00 92.62 87 VAL A N 1
ATOM 699 C CA . VAL A 1 87 ? -2.870 1.576 3.121 1.00 92.62 87 VAL A CA 1
ATOM 700 C C . VAL A 1 87 ? -4.235 2.218 2.853 1.00 92.62 87 VAL A C 1
ATOM 702 O O . VAL A 1 87 ? -4.352 3.438 2.925 1.00 92.62 87 VAL A O 1
ATOM 705 N N . ILE A 1 88 ? -5.284 1.417 2.626 1.00 91.75 88 ILE A N 1
ATOM 706 C CA . ILE A 1 88 ? -6.657 1.916 2.425 1.00 91.75 88 ILE A CA 1
ATOM 707 C C . ILE A 1 88 ? -7.181 2.646 3.666 1.00 91.75 88 ILE A C 1
ATOM 709 O O . ILE A 1 88 ? -7.746 3.739 3.549 1.00 91.75 88 ILE A O 1
ATOM 713 N N . TRP A 1 89 ? -6.944 2.095 4.859 1.00 92.12 89 TRP A N 1
ATOM 714 C CA . TRP A 1 89 ? -7.261 2.778 6.111 1.00 92.12 89 TRP A CA 1
ATOM 715 C C . TRP A 1 89 ? -6.545 4.131 6.205 1.00 92.12 89 TRP A C 1
ATOM 717 O O . TRP A 1 89 ? -7.181 5.146 6.467 1.00 92.12 89 TRP A O 1
ATOM 727 N N . GLY A 1 90 ? -5.244 4.186 5.906 1.00 92.00 90 GLY A N 1
ATOM 728 C CA . GLY A 1 90 ? -4.470 5.429 5.938 1.00 92.00 90 GLY A CA 1
ATOM 729 C C . GLY A 1 90 ? -4.935 6.489 4.930 1.00 92.00 90 GLY A C 1
ATOM 730 O O . GLY A 1 90 ? -4.838 7.679 5.223 1.00 92.00 90 GLY A O 1
ATOM 731 N N . ILE A 1 91 ? -5.481 6.085 3.778 1.00 90.88 91 ILE A N 1
ATOM 732 C CA . ILE A 1 91 ? -6.078 7.006 2.792 1.00 90.88 91 ILE A CA 1
ATOM 733 C C . ILE A 1 91 ? -7.367 7.631 3.336 1.00 90.88 91 ILE A C 1
ATOM 735 O O . ILE A 1 91 ? -7.587 8.831 3.177 1.00 90.88 91 ILE A O 1
ATOM 739 N N . THR A 1 92 ? -8.222 6.826 3.970 1.00 89.50 92 THR A N 1
ATOM 740 C CA . THR A 1 92 ? -9.506 7.293 4.521 1.00 89.50 92 THR A CA 1
ATOM 741 C C . THR A 1 92 ? -9.344 8.024 5.855 1.00 89.50 92 THR A C 1
ATOM 743 O O . THR A 1 92 ? -10.128 8.922 6.157 1.00 89.50 92 THR A O 1
ATOM 746 N N . HIS A 1 93 ? -8.282 7.714 6.603 1.00 91.56 93 HIS A N 1
ATOM 747 C CA . HIS A 1 93 ? -7.960 8.286 7.908 1.00 91.56 93 HIS A CA 1
ATOM 748 C C . HIS A 1 93 ? -6.509 8.802 7.976 1.00 91.56 93 HIS A C 1
ATOM 750 O O . HIS A 1 93 ? -5.681 8.242 8.700 1.00 91.56 93 HIS A O 1
ATOM 756 N N . PRO A 1 94 ? -6.167 9.914 7.294 1.00 88.62 94 PRO A N 1
ATOM 757 C CA . PRO A 1 94 ? -4.782 10.394 7.223 1.00 88.62 94 PRO A CA 1
ATOM 758 C C . PRO A 1 94 ? -4.161 10.735 8.586 1.00 88.62 94 PRO A C 1
ATOM 760 O O . PRO A 1 94 ? -2.958 10.564 8.789 1.00 88.62 94 PRO A O 1
ATOM 763 N N . SER A 1 95 ? -4.974 11.203 9.539 1.00 89.62 95 SER A N 1
ATOM 764 C CA . SER A 1 95 ? -4.538 11.500 10.910 1.00 89.62 95 SER A CA 1
ATOM 765 C C . SER A 1 95 ? -4.293 10.253 11.759 1.00 89.62 95 SER A C 1
ATOM 767 O O . SER A 1 95 ? -3.663 10.356 12.806 1.00 89.62 95 SER A O 1
ATOM 769 N N . ASP A 1 96 ? -4.786 9.097 11.315 1.00 90.06 96 ASP A N 1
ATOM 770 C CA . ASP A 1 96 ? -4.685 7.816 12.008 1.00 90.06 96 ASP A CA 1
ATOM 771 C C . ASP A 1 96 ? -4.021 6.728 11.145 1.00 90.06 96 ASP A C 1
ATOM 773 O O . ASP A 1 96 ? -4.312 5.536 11.231 1.00 90.06 96 ASP A O 1
ATOM 777 N N . CYS A 1 97 ? -3.106 7.146 10.274 1.00 91.50 97 CYS A N 1
ATOM 778 C CA . CYS A 1 97 ? -2.370 6.240 9.408 1.00 91.50 97 CYS A CA 1
ATOM 779 C C . CYS A 1 97 ? -1.310 5.455 10.197 1.00 91.50 97 CYS A C 1
ATOM 781 O O . CYS A 1 97 ? -0.503 6.035 10.933 1.00 91.50 97 CYS A O 1
ATOM 783 N N . HIS A 1 98 ? -1.233 4.141 9.966 1.00 91.19 98 HIS A N 1
ATOM 784 C CA . HIS A 1 98 ? -0.158 3.316 10.510 1.00 91.19 98 HIS A CA 1
ATOM 785 C C . HIS A 1 98 ? 1.216 3.838 10.015 1.00 91.19 98 HIS A C 1
ATOM 787 O O . HIS A 1 98 ? 1.411 3.987 8.803 1.00 91.19 98 HIS A O 1
ATOM 793 N N . PRO A 1 99 ? 2.208 4.090 10.897 1.00 89.69 99 PRO A N 1
ATOM 794 C CA . PRO A 1 99 ? 3.479 4.711 10.503 1.00 89.69 99 PRO A CA 1
ATOM 795 C C . PRO A 1 99 ? 4.237 3.947 9.412 1.00 89.69 99 PRO A C 1
ATOM 797 O O . PRO A 1 99 ? 4.842 4.554 8.534 1.00 89.69 99 PRO A O 1
ATOM 800 N N . GLY A 1 100 ? 4.160 2.613 9.439 1.00 87.62 100 GLY A N 1
ATOM 801 C CA . GLY A 1 100 ? 4.812 1.735 8.463 1.00 87.62 100 GLY A CA 1
ATOM 802 C C . GLY A 1 100 ? 4.291 1.842 7.024 1.00 87.62 100 GLY A C 1
ATOM 803 O O . GLY A 1 100 ? 5.005 1.442 6.114 1.00 87.62 100 GLY A O 1
ATOM 804 N N . VAL A 1 101 ? 3.091 2.394 6.801 1.00 90.38 101 VAL A N 1
ATOM 805 C CA . VAL A 1 101 ? 2.514 2.557 5.450 1.00 90.38 101 VAL A CA 1
ATOM 806 C C . VAL A 1 101 ? 2.358 4.020 5.039 1.00 90.38 101 VAL A C 1
ATOM 808 O O . VAL A 1 101 ? 1.940 4.308 3.922 1.00 90.38 101 VAL A O 1
ATOM 811 N N . LYS A 1 102 ? 2.729 4.964 5.911 1.00 90.69 102 LYS A N 1
ATOM 812 C CA . LYS A 1 102 ? 2.519 6.397 5.682 1.00 90.69 102 LYS A CA 1
ATOM 813 C C . LYS A 1 102 ? 3.198 6.899 4.404 1.00 90.69 102 LYS A C 1
ATOM 815 O O . LYS A 1 102 ? 2.578 7.604 3.617 1.00 90.69 102 LYS A O 1
ATOM 820 N N . SER A 1 103 ? 4.432 6.463 4.151 1.00 88.69 103 SER A N 1
ATOM 821 C CA . SER A 1 103 ? 5.170 6.804 2.926 1.00 88.69 103 SER A CA 1
ATOM 822 C C . SER A 1 103 ? 4.537 6.242 1.649 1.00 88.69 103 SER A C 1
ATOM 824 O O . SER A 1 103 ? 4.778 6.771 0.566 1.00 88.69 103 SER A O 1
ATOM 826 N N . ILE A 1 104 ? 3.749 5.169 1.762 1.00 91.00 104 ILE A N 1
ATOM 827 C CA . ILE A 1 104 ? 3.013 4.564 0.649 1.00 91.00 104 ILE A CA 1
ATOM 828 C C . ILE A 1 104 ? 1.773 5.408 0.358 1.00 91.00 104 ILE A C 1
ATOM 830 O O . ILE A 1 104 ? 1.557 5.795 -0.785 1.00 91.00 104 ILE A O 1
ATOM 834 N N . VAL A 1 105 ? 1.006 5.750 1.400 1.00 91.50 105 VAL A N 1
ATOM 835 C CA . VAL A 1 105 ? -0.204 6.589 1.312 1.00 91.50 105 VAL A CA 1
ATOM 836 C C . VAL A 1 105 ? 0.102 7.962 0.702 1.00 91.50 105 VAL A C 1
ATOM 838 O O . VAL A 1 105 ? -0.680 8.480 -0.090 1.00 91.50 105 VAL A O 1
ATOM 841 N N . GLU A 1 106 ? 1.265 8.534 1.014 1.00 89.50 106 GLU A N 1
ATOM 842 C CA . GLU A 1 106 ? 1.727 9.816 0.465 1.00 89.50 106 GLU A CA 1
ATOM 843 C C . GLU A 1 106 ? 2.139 9.746 -1.024 1.00 89.50 106 GLU A C 1
ATOM 845 O O . GLU A 1 106 ? 2.411 10.783 -1.631 1.00 89.50 106 GLU A O 1
ATOM 850 N N . ASN A 1 107 ? 2.167 8.554 -1.638 1.00 87.88 107 ASN A N 1
ATOM 851 C CA . ASN A 1 107 ? 2.526 8.339 -3.041 1.00 87.88 107 ASN A CA 1
ATOM 852 C C . ASN A 1 107 ? 1.359 7.716 -3.839 1.00 87.88 107 ASN A C 1
ATOM 854 O O . ASN A 1 107 ? 1.298 6.492 -3.990 1.00 87.88 107 ASN A O 1
ATOM 858 N N . PRO A 1 108 ? 0.466 8.539 -4.428 1.00 86.31 108 PRO A N 1
ATOM 859 C CA . PRO A 1 108 ? -0.721 8.054 -5.139 1.00 86.31 108 PRO A CA 1
ATOM 860 C C . PRO A 1 108 ? -0.413 7.072 -6.274 1.00 86.31 108 PRO A C 1
ATOM 862 O O . PRO A 1 108 ? -1.095 6.066 -6.425 1.00 86.31 108 PRO A O 1
ATOM 865 N N . ALA A 1 109 ? 0.662 7.308 -7.034 1.00 82.25 109 ALA A N 1
ATOM 866 C CA . ALA A 1 109 ? 1.040 6.431 -8.141 1.00 82.25 109 ALA A CA 1
ATOM 867 C C . ALA A 1 109 ? 1.461 5.031 -7.661 1.00 82.25 109 ALA A C 1
ATOM 869 O O . ALA A 1 109 ? 1.222 4.036 -8.346 1.00 82.25 109 ALA A O 1
ATOM 870 N N . LEU A 1 110 ? 2.089 4.946 -6.483 1.00 87.19 110 LEU A N 1
ATOM 871 C CA . LEU A 1 110 ? 2.417 3.668 -5.860 1.00 87.19 110 LEU A CA 1
ATOM 872 C C . LEU A 1 110 ? 1.157 2.973 -5.340 1.00 87.19 110 LEU A C 1
ATOM 874 O O . LEU A 1 110 ? 1.006 1.778 -5.564 1.00 87.19 110 LEU A O 1
ATOM 878 N N . VAL A 1 111 ? 0.233 3.706 -4.715 1.00 89.31 111 VAL A N 1
ATOM 879 C CA . VAL A 1 111 ? -1.064 3.160 -4.279 1.00 89.31 111 VAL A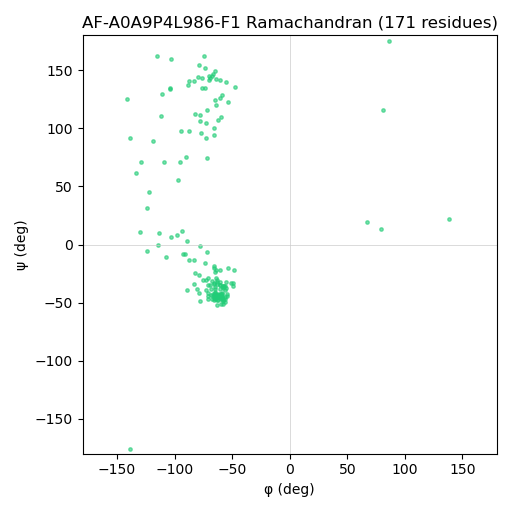 CA 1
ATOM 880 C C . VAL A 1 111 ? -1.828 2.543 -5.454 1.00 89.31 111 VAL A C 1
ATOM 882 O O . VAL A 1 111 ? -2.249 1.391 -5.361 1.00 89.31 111 VAL A O 1
ATOM 885 N N . ASP A 1 112 ? -1.948 3.262 -6.574 1.00 85.69 112 ASP A N 1
ATOM 886 C CA . ASP A 1 112 ? -2.628 2.770 -7.779 1.00 85.69 112 ASP A CA 1
ATOM 887 C C . ASP A 1 112 ? -1.982 1.481 -8.304 1.00 85.69 112 ASP A C 1
ATOM 889 O O . ASP A 1 112 ? -2.667 0.508 -8.632 1.00 85.69 112 ASP A O 1
ATOM 893 N N . LEU A 1 113 ? -0.646 1.449 -8.345 1.00 86.38 113 LEU A N 1
ATOM 894 C CA . LEU A 1 113 ? 0.102 0.267 -8.759 1.00 86.38 113 LEU A CA 1
ATOM 895 C C . LEU A 1 113 ? -0.190 -0.931 -7.845 1.00 86.38 113 LEU A C 1
ATOM 897 O O . LEU A 1 113 ? -0.437 -2.027 -8.348 1.00 86.38 113 LEU A O 1
ATOM 901 N N . LEU A 1 114 ? -0.180 -0.731 -6.527 1.00 89.75 114 LEU A N 1
ATOM 902 C CA . LEU A 1 114 ? -0.435 -1.785 -5.544 1.00 89.75 114 LEU A CA 1
ATOM 903 C C . LEU A 1 114 ? -1.870 -2.319 -5.644 1.00 89.75 114 LEU A C 1
ATOM 905 O O . LEU A 1 114 ? -2.062 -3.532 -5.664 1.00 89.75 114 LEU A O 1
ATOM 909 N N . LEU A 1 115 ? -2.864 -1.442 -5.808 1.00 86.44 115 LEU A N 1
ATOM 910 C CA . LEU A 1 115 ? -4.265 -1.824 -6.024 1.00 86.44 115 LEU A CA 1
ATOM 911 C C . LEU A 1 115 ? -4.443 -2.696 -7.275 1.00 86.44 115 LEU A C 1
ATOM 913 O O . LEU A 1 115 ? -5.107 -3.733 -7.227 1.00 86.44 115 LEU A O 1
ATOM 917 N N . ILE A 1 116 ? -3.828 -2.305 -8.396 1.00 84.56 116 ILE A N 1
ATOM 918 C CA . ILE A 1 116 ? -3.893 -3.069 -9.651 1.00 84.56 116 ILE A CA 1
ATOM 919 C C . ILE A 1 116 ? -3.217 -4.435 -9.496 1.00 84.56 116 ILE A C 1
ATOM 921 O O . ILE A 1 116 ? -3.714 -5.434 -10.023 1.00 84.56 116 ILE A O 1
ATOM 925 N N . ARG A 1 117 ? -2.073 -4.493 -8.806 1.00 86.56 117 ARG A N 1
ATOM 926 C CA . ARG A 1 117 ? -1.360 -5.753 -8.555 1.00 86.56 117 ARG A CA 1
ATOM 927 C C . ARG A 1 117 ? -2.170 -6.689 -7.667 1.00 86.56 117 ARG A C 1
ATOM 929 O O . ARG A 1 117 ? -2.356 -7.843 -8.047 1.00 86.56 117 ARG A O 1
ATOM 936 N N . HIS A 1 118 ? -2.723 -6.177 -6.570 1.00 85.69 118 HIS A N 1
ATOM 937 C CA . HIS A 1 118 ? -3.582 -6.942 -5.667 1.00 85.69 118 HIS A CA 1
ATOM 938 C C . HIS A 1 118 ? -4.799 -7.504 -6.394 1.00 85.69 118 HIS A C 1
ATOM 940 O O . HIS A 1 118 ? -5.061 -8.699 -6.304 1.00 85.69 118 HIS A O 1
ATOM 946 N N . PHE A 1 119 ? -5.467 -6.687 -7.220 1.00 83.94 119 PHE A N 1
ATOM 947 C CA . PHE A 1 119 ? -6.582 -7.143 -8.054 1.00 83.94 119 PHE A CA 1
ATOM 948 C C . PHE A 1 119 ? -6.208 -8.345 -8.931 1.00 83.94 119 PHE A C 1
ATOM 950 O O . PHE A 1 119 ? -6.981 -9.293 -9.052 1.00 83.94 119 PHE A O 1
ATOM 957 N N . LYS A 1 120 ? -5.015 -8.327 -9.536 1.00 80.31 120 LYS A N 1
ATOM 958 C CA . LYS A 1 120 ? -4.540 -9.421 -10.393 1.00 80.31 120 LYS A CA 1
ATOM 959 C C . LYS A 1 120 ? -4.183 -10.690 -9.616 1.00 80.31 120 LYS A C 1
ATOM 961 O O . LYS A 1 120 ? -4.360 -11.773 -10.163 1.00 80.31 120 LYS A O 1
ATOM 966 N N . ALA A 1 121 ? -3.649 -10.559 -8.403 1.00 80.88 121 ALA A N 1
ATOM 967 C CA . ALA A 1 121 ? -3.154 -11.685 -7.611 1.00 80.88 121 ALA A CA 1
ATOM 968 C C . ALA A 1 121 ? -4.233 -12.324 -6.720 1.00 80.88 121 ALA A C 1
ATOM 970 O O . ALA A 1 121 ? -4.293 -13.547 -6.612 1.00 80.88 121 ALA A O 1
ATOM 971 N N . HIS A 1 122 ? -5.097 -11.506 -6.116 1.00 77.94 122 HIS A N 1
ATOM 972 C CA . HIS A 1 122 ? -6.048 -11.912 -5.073 1.00 77.94 122 HIS A CA 1
ATOM 973 C C . HIS A 1 122 ? -7.509 -11.583 -5.422 1.00 77.94 122 HIS A C 1
ATOM 975 O O . HIS A 1 122 ? -8.424 -11.987 -4.710 1.00 77.94 122 HIS A O 1
ATOM 981 N N . GLY A 1 123 ? -7.760 -10.883 -6.531 1.00 75.31 123 GLY A N 1
ATOM 982 C CA . GLY A 1 123 ? -9.074 -10.326 -6.850 1.00 75.31 123 GLY A CA 1
ATOM 983 C C . GLY A 1 123 ? -9.288 -8.943 -6.230 1.00 75.31 123 GLY A C 1
ATOM 984 O O . GLY A 1 123 ? -8.433 -8.403 -5.531 1.00 75.31 123 GLY A O 1
ATOM 985 N N . GLY A 1 124 ? -10.419 -8.311 -6.548 1.00 79.69 124 GLY A N 1
ATOM 986 C CA . GLY A 1 124 ? -10.718 -6.961 -6.062 1.00 79.69 124 GLY A CA 1
ATOM 987 C C . GLY A 1 124 ? -11.019 -6.921 -4.570 1.00 79.69 124 GLY A C 1
ATOM 988 O O . GLY A 1 124 ? -11.657 -7.829 -4.050 1.00 79.69 124 GLY A O 1
ATOM 989 N N . LEU A 1 125 ? -10.615 -5.844 -3.900 1.00 83.56 125 LEU A N 1
ATOM 990 C CA . LEU A 1 125 ? -11.051 -5.547 -2.537 1.00 83.56 125 LEU A CA 1
ATOM 991 C C . LEU A 1 125 ? -12.453 -4.929 -2.548 1.00 83.56 125 LEU A C 1
ATOM 993 O O . LEU A 1 125 ? -12.804 -4.144 -3.436 1.00 83.56 125 LEU A O 1
ATOM 997 N N . VAL A 1 126 ? -13.259 -5.250 -1.539 1.00 80.31 126 VAL A N 1
ATOM 998 C CA . VAL A 1 126 ? -14.486 -4.504 -1.258 1.00 80.31 126 VAL A CA 1
ATOM 999 C C . VAL A 1 126 ? -14.086 -3.218 -0.546 1.00 80.31 126 VAL A C 1
ATOM 1001 O O . VAL A 1 126 ? -13.686 -3.232 0.614 1.00 80.31 126 VAL A O 1
ATOM 1004 N N . LEU A 1 127 ? -14.158 -2.100 -1.266 1.00 81.75 127 LEU A N 1
ATOM 1005 C CA . LEU A 1 127 ? -13.689 -0.798 -0.792 1.00 81.75 127 LEU A CA 1
ATOM 1006 C C . LEU A 1 127 ? -14.852 0.114 -0.360 1.00 81.75 127 LEU A C 1
ATOM 1008 O O . LEU A 1 127 ? -15.972 -0.074 -0.837 1.00 81.75 127 LEU A O 1
ATOM 1012 N N . PRO A 1 128 ? -14.598 1.154 0.465 1.00 71.62 128 PRO A N 1
ATOM 1013 C CA . PRO A 1 128 ? -15.622 2.000 1.100 1.00 71.62 128 PRO A CA 1
ATOM 1014 C C . PRO A 1 128 ? -16.693 2.678 0.222 1.00 71.62 128 PRO A C 1
ATOM 1016 O O . PRO A 1 128 ? -17.736 3.053 0.762 1.00 71.62 128 PRO A O 1
ATOM 1019 N N . PRO A 1 129 ? -16.563 2.879 -1.107 1.00 73.19 129 PRO A N 1
ATOM 1020 C CA . PRO A 1 129 ? -17.743 3.243 -1.897 1.00 73.19 129 PRO A CA 1
ATOM 1021 C C . PRO A 1 129 ? -18.857 2.177 -1.857 1.00 73.19 129 PRO A C 1
ATOM 1023 O O . PRO A 1 129 ? -20.014 2.528 -2.074 1.00 73.19 129 PRO A O 1
ATOM 1026 N N . LEU A 1 130 ? -18.534 0.918 -1.546 1.00 80.50 130 LEU A N 1
ATOM 1027 C CA . LEU A 1 130 ? -19.476 -0.195 -1.413 1.00 80.50 130 LEU A CA 1
ATOM 1028 C C . LEU A 1 130 ? -20.038 -0.288 0.011 1.00 80.50 130 LEU A C 1
ATOM 1030 O O . LEU A 1 130 ? -19.303 -0.144 0.985 1.00 80.50 130 LEU A O 1
ATOM 1034 N N . GLN A 1 131 ? -21.333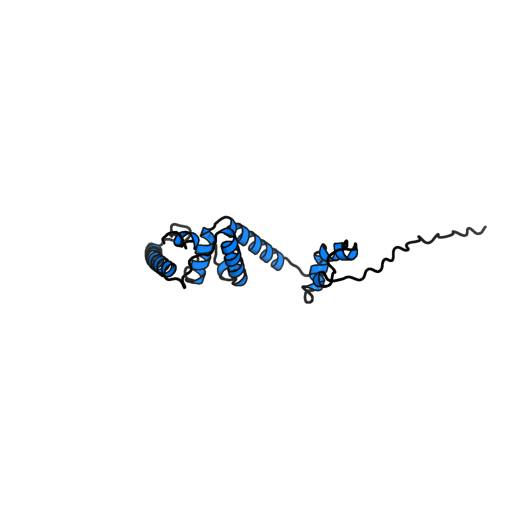 -0.595 0.130 1.00 80.94 131 GLN A N 1
ATOM 1035 C CA . GLN A 1 131 ? -22.038 -0.645 1.417 1.00 80.94 131 GLN A CA 1
ATOM 1036 C C . GLN A 1 131 ? -21.384 -1.607 2.422 1.00 80.94 131 GLN A C 1
ATOM 1038 O O . GLN A 1 131 ? -21.118 -1.204 3.549 1.00 80.94 131 GLN A O 1
ATOM 1043 N N . ALA A 1 132 ? -21.037 -2.825 1.997 1.00 77.19 132 ALA A N 1
ATOM 1044 C CA . ALA A 1 132 ? -20.406 -3.823 2.865 1.00 77.19 132 ALA A CA 1
ATOM 1045 C C . ALA A 1 132 ? -19.079 -3.336 3.485 1.00 77.19 132 ALA A C 1
ATOM 1047 O O . ALA A 1 132 ? -18.789 -3.620 4.644 1.00 77.19 132 ALA A O 1
ATOM 1048 N N . ALA A 1 133 ? -18.287 -2.551 2.747 1.00 83.94 133 ALA A N 1
ATOM 1049 C CA . ALA A 1 133 ? -17.059 -1.968 3.285 1.00 83.94 133 ALA A CA 1
ATOM 1050 C C . ALA A 1 133 ? -17.319 -0.793 4.229 1.00 83.94 133 ALA A C 1
ATOM 1052 O O . ALA A 1 133 ? -16.534 -0.590 5.150 1.00 83.94 133 ALA A O 1
ATOM 1053 N N . ARG A 1 134 ? -18.398 -0.024 4.025 1.00 84.50 134 ARG A N 1
ATOM 1054 C CA . ARG A 1 134 ? -18.777 1.059 4.948 1.00 84.50 134 ARG A CA 1
ATOM 1055 C C . ARG A 1 134 ? -19.182 0.512 6.301 1.00 84.50 134 ARG A C 1
ATOM 1057 O O . ARG A 1 134 ? -18.666 0.985 7.299 1.00 84.50 134 ARG A O 1
ATOM 1064 N N . GLU A 1 135 ? -20.032 -0.510 6.322 1.00 86.75 135 GLU A N 1
ATOM 1065 C CA . GLU A 1 135 ? -20.476 -1.151 7.565 1.00 86.75 135 GLU A CA 1
ATOM 1066 C C . GLU A 1 135 ? -19.282 -1.708 8.356 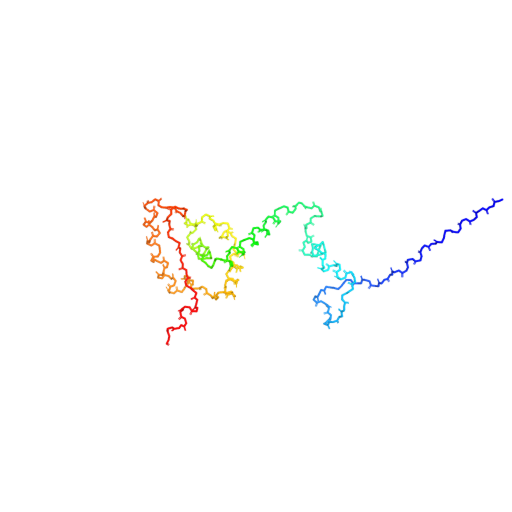1.00 86.75 135 GLU A C 1
ATOM 1068 O O . GLU A 1 135 ? -19.173 -1.508 9.566 1.00 86.75 135 GLU A O 1
ATOM 1073 N N . LEU A 1 136 ? -18.328 -2.335 7.658 1.00 86.75 136 LEU A N 1
ATOM 1074 C CA . LEU A 1 136 ? -17.104 -2.844 8.273 1.00 86.75 136 LEU A CA 1
ATOM 1075 C C . LEU A 1 136 ? -16.210 -1.707 8.789 1.00 86.75 136 LEU A C 1
ATOM 1077 O O . LEU A 1 136 ? -15.683 -1.787 9.898 1.00 86.75 136 LEU A O 1
ATOM 1081 N N . GLN A 1 137 ? -16.064 -0.634 8.011 1.00 88.19 137 GLN A N 1
ATOM 1082 C CA . GLN A 1 137 ? -15.277 0.529 8.405 1.00 88.19 137 GLN A CA 1
ATOM 1083 C C . GLN A 1 137 ? -15.884 1.248 9.614 1.00 88.19 137 GLN A C 1
ATOM 1085 O O . GLN A 1 137 ? -15.156 1.546 10.553 1.00 88.19 137 GLN A O 1
ATOM 1090 N N . GLU A 1 138 ? -17.199 1.457 9.643 1.00 89.69 138 GLU A N 1
ATOM 1091 C CA . GLU A 1 138 ? -17.911 2.060 10.775 1.00 89.69 138 GLU A CA 1
ATOM 1092 C C . GLU A 1 138 ? -17.737 1.229 12.053 1.00 89.69 138 GLU A C 1
ATOM 1094 O O . GLU A 1 138 ? -17.430 1.774 13.116 1.00 89.69 138 GLU A O 1
ATOM 1099 N N . ALA A 1 139 ? -17.857 -0.099 11.954 1.00 89.25 139 ALA A N 1
ATOM 1100 C CA . ALA A 1 139 ? -17.610 -0.994 13.080 1.00 89.25 139 ALA A CA 1
ATOM 1101 C C . ALA A 1 139 ? -16.154 -0.906 13.571 1.00 89.25 139 ALA A C 1
ATOM 1103 O O . ALA A 1 139 ? -15.901 -0.840 14.777 1.00 89.25 139 ALA A O 1
ATOM 1104 N N . HIS A 1 140 ? -15.189 -0.861 12.649 1.00 91.44 140 HIS A N 1
ATOM 1105 C CA . HIS A 1 140 ? -13.778 -0.742 13.001 1.00 91.44 140 HIS A CA 1
ATOM 1106 C C . HIS A 1 140 ? -13.429 0.632 13.589 1.00 91.44 140 HIS A C 1
ATOM 1108 O O . HIS A 1 140 ? -12.620 0.713 14.508 1.00 91.44 140 HIS A O 1
ATOM 1114 N N . GLU A 1 141 ? -14.065 1.712 13.134 1.00 92.19 141 GLU A N 1
ATOM 1115 C CA . GLU A 1 141 ? -13.879 3.059 13.679 1.00 92.19 141 GLU A CA 1
ATOM 1116 C C . GLU A 1 141 ? -14.269 3.155 15.159 1.00 92.19 141 GLU A C 1
ATOM 1118 O O . GLU A 1 141 ? -13.636 3.901 15.910 1.00 92.19 141 GLU A O 1
ATOM 1123 N N . ILE A 1 142 ? -15.290 2.409 15.595 1.00 92.75 142 ILE A N 1
ATOM 1124 C CA . ILE A 1 142 ? -15.673 2.330 17.012 1.00 92.75 142 ILE A CA 1
ATOM 1125 C C . ILE A 1 142 ? -14.526 1.713 17.817 1.00 92.75 142 ILE A C 1
ATOM 1127 O O . ILE A 1 142 ? -14.040 2.331 18.767 1.00 92.75 142 ILE A O 1
ATOM 1131 N N . VAL A 1 143 ? -14.030 0.551 17.381 1.00 92.50 143 VAL A N 1
ATOM 1132 C CA . VAL A 1 143 ? -12.908 -0.145 18.030 1.00 92.50 143 VAL A CA 1
ATOM 1133 C C . VAL A 1 143 ? -11.658 0.734 18.043 1.00 92.50 143 VAL A C 1
ATOM 1135 O O . VAL A 1 143 ? -11.032 0.911 19.085 1.00 92.50 143 VAL A O 1
ATOM 1138 N N . ALA A 1 144 ? -11.318 1.354 16.914 1.00 90.69 144 ALA A N 1
ATOM 1139 C CA . ALA A 1 144 ? -10.175 2.247 16.786 1.00 90.69 144 ALA A CA 1
ATOM 1140 C C . ALA A 1 144 ? -10.230 3.401 17.802 1.00 90.69 144 ALA A C 1
ATOM 1142 O O . ALA A 1 144 ? -9.234 3.682 18.471 1.00 90.69 144 ALA A O 1
ATOM 1143 N N . LYS A 1 145 ? -11.397 4.037 17.969 1.00 91.69 145 LYS A N 1
ATOM 1144 C CA . LYS A 1 145 ? -11.596 5.126 18.939 1.00 91.69 145 LYS A CA 1
ATOM 1145 C C . LYS A 1 145 ? -11.446 4.645 20.381 1.00 91.69 145 LYS A C 1
ATOM 1147 O O . LYS A 1 145 ? -10.784 5.318 21.171 1.00 91.69 145 LYS A O 1
ATOM 1152 N N . GLU A 1 146 ? -12.013 3.490 20.723 1.00 92.12 146 GLU A N 1
ATOM 1153 C CA . GLU A 1 146 ? -11.873 2.887 22.056 1.00 92.12 146 GLU A CA 1
ATOM 1154 C C . GLU A 1 146 ? -10.410 2.547 22.368 1.00 92.12 146 GLU A C 1
ATOM 1156 O O . GLU A 1 146 ? -9.895 2.859 23.444 1.00 92.12 146 GLU A O 1
ATOM 1161 N N . GLU A 1 147 ? -9.702 1.967 21.400 1.00 91.69 147 GLU A N 1
ATOM 1162 C CA . GLU A 1 147 ? -8.295 1.615 21.542 1.00 91.69 147 GLU A CA 1
ATOM 1163 C C . GLU A 1 147 ? -7.409 2.854 21.708 1.00 91.69 147 GLU A C 1
ATOM 1165 O O . GLU A 1 147 ? -6.556 2.881 22.600 1.00 91.69 147 GLU A O 1
ATOM 1170 N N . MET A 1 148 ? -7.646 3.906 20.922 1.00 88.00 148 MET A N 1
ATOM 1171 C CA . MET A 1 148 ? -6.957 5.189 21.075 1.00 88.00 148 MET A CA 1
ATOM 1172 C C . MET A 1 148 ? -7.226 5.819 22.445 1.00 88.00 148 MET A C 1
ATOM 1174 O O . MET A 1 148 ? -6.290 6.282 23.096 1.00 88.00 148 MET A O 1
ATOM 1178 N N . ALA A 1 149 ? -8.476 5.793 22.918 1.00 91.25 149 ALA A N 1
ATOM 1179 C CA . ALA A 1 149 ? -8.841 6.301 24.240 1.00 91.25 149 ALA A CA 1
ATOM 1180 C C . ALA A 1 149 ? -8.163 5.513 25.375 1.00 91.25 149 ALA A C 1
ATOM 1182 O O . ALA A 1 149 ? -7.802 6.088 26.400 1.00 91.25 149 ALA A O 1
ATOM 1183 N N . SER A 1 150 ? -7.926 4.214 25.173 1.00 90.56 150 SER A N 1
ATOM 1184 C CA . SER A 1 150 ? -7.171 3.362 26.102 1.00 90.56 150 SER A CA 1
ATOM 1185 C C . SER A 1 150 ? -5.643 3.531 26.022 1.00 90.56 150 SER A C 1
ATOM 1187 O O . SER A 1 150 ? -4.912 2.878 26.765 1.00 90.56 150 SER A O 1
ATOM 1189 N N . GLY A 1 151 ? -5.141 4.394 25.131 1.00 89.06 151 GLY A N 1
ATOM 1190 C CA . GLY A 1 151 ? -3.711 4.660 24.956 1.00 89.06 151 GLY A CA 1
ATOM 1191 C C . GLY A 1 151 ? -2.958 3.612 24.131 1.00 89.06 151 GLY A C 1
ATOM 1192 O O . GLY A 1 151 ? -1.724 3.609 24.126 1.00 89.06 151 GLY A O 1
ATOM 1193 N N . LYS A 1 152 ? -3.660 2.718 23.421 1.00 90.81 152 LYS A N 1
ATOM 1194 C CA . LYS A 1 152 ? -3.018 1.757 22.516 1.00 90.81 152 LYS A CA 1
ATOM 1195 C C . LYS A 1 152 ? -2.429 2.474 21.305 1.00 90.81 152 LYS A C 1
ATOM 1197 O O . LYS A 1 152 ? -3.020 3.398 20.750 1.00 90.81 152 LYS A O 1
ATOM 1202 N N . THR A 1 153 ? -1.282 1.986 20.842 1.00 88.00 153 THR A N 1
ATOM 1203 C CA . THR A 1 153 ? -0.647 2.463 19.608 1.00 88.00 153 THR A CA 1
ATOM 1204 C C . THR A 1 153 ? -0.603 1.354 18.566 1.00 88.00 153 THR A C 1
ATOM 1206 O O . THR A 1 153 ? -0.708 0.170 18.896 1.00 88.00 153 THR A O 1
ATOM 1209 N N . TRP A 1 154 ? -0.405 1.735 17.305 1.00 85.19 154 TRP A N 1
ATOM 1210 C CA . TRP A 1 154 ? -0.251 0.801 16.189 1.00 85.19 154 TRP A CA 1
ATOM 1211 C C . TRP A 1 154 ? 0.802 -0.293 16.445 1.00 85.19 154 TRP A C 1
ATOM 1213 O O . TRP A 1 154 ? 0.597 -1.436 16.055 1.00 85.19 154 TRP A O 1
ATOM 1223 N N . CYS A 1 155 ? 1.874 0.013 17.184 1.00 78.44 155 CYS A N 1
ATOM 1224 C CA . CYS A 1 155 ? 2.942 -0.944 17.495 1.00 78.44 155 CYS A CA 1
ATOM 1225 C C . CYS A 1 155 ? 2.726 -1.738 18.796 1.00 78.44 155 CYS A C 1
ATOM 1227 O O . CYS A 1 155 ? 3.524 -2.621 19.098 1.00 78.44 155 CYS A O 1
ATOM 1229 N N . THR A 1 156 ? 1.714 -1.407 19.606 1.00 78.69 156 THR A N 1
ATOM 1230 C CA . THR A 1 156 ? 1.589 -1.919 20.987 1.00 78.69 156 THR A CA 1
ATOM 1231 C C . THR A 1 156 ? 0.219 -2.500 21.331 1.00 78.69 156 THR A C 1
ATOM 1233 O O . THR A 1 156 ? -0.031 -2.793 22.498 1.00 78.69 156 THR A O 1
ATOM 1236 N N . GLY A 1 157 ? -0.661 -2.705 20.344 1.00 79.38 157 GLY A N 1
ATOM 1237 C CA . GLY A 1 157 ? -1.903 -3.459 20.558 1.00 79.38 157 GLY A CA 1
ATOM 1238 C C . GLY A 1 157 ? -3.164 -2.899 19.912 1.00 79.38 157 GLY A C 1
ATOM 1239 O O . GLY A 1 157 ? -4.251 -3.222 20.393 1.00 79.38 157 GLY A O 1
ATOM 1240 N N . ARG A 1 158 ? -3.042 -2.064 18.872 1.00 87.62 158 ARG A N 1
ATOM 1241 C CA . ARG A 1 158 ? -4.192 -1.720 18.029 1.00 87.62 158 ARG A CA 1
ATOM 1242 C C . ARG A 1 158 ? -4.553 -2.849 17.078 1.00 87.62 158 ARG A C 1
ATOM 1244 O O . ARG A 1 158 ? -3.677 -3.525 16.537 1.00 87.62 158 ARG A O 1
ATOM 1251 N N . THR A 1 159 ? -5.848 -3.011 16.870 1.00 90.69 159 THR A N 1
ATOM 1252 C CA . THR A 1 159 ? -6.399 -3.957 15.908 1.00 90.69 159 THR A CA 1
ATOM 1253 C C . THR A 1 159 ? -6.243 -3.388 14.499 1.00 90.69 159 THR A C 1
ATOM 1255 O O . THR A 1 159 ? -6.497 -2.210 14.269 1.00 90.69 159 THR A O 1
ATOM 1258 N N . MET A 1 160 ? -5.796 -4.215 13.553 1.00 90.19 160 MET A N 1
ATOM 1259 C CA . MET A 1 160 ? -5.634 -3.816 12.152 1.00 90.19 160 MET A CA 1
ATOM 1260 C C . MET A 1 160 ? -6.959 -3.921 11.397 1.00 90.19 160 MET A C 1
ATOM 1262 O O . MET A 1 160 ? -7.709 -4.880 11.592 1.00 90.19 160 MET A O 1
ATOM 1266 N N . MET A 1 161 ? -7.218 -2.957 10.512 1.00 89.75 161 MET A N 1
ATOM 1267 C CA . MET A 1 161 ? -8.367 -2.991 9.603 1.00 89.75 161 MET A CA 1
ATOM 1268 C C . MET A 1 161 ? -8.249 -4.161 8.618 1.00 89.75 161 MET A C 1
ATOM 1270 O O . MET A 1 161 ? -7.139 -4.532 8.243 1.00 89.75 161 MET A O 1
ATOM 1274 N N . HIS A 1 162 ? -9.366 -4.730 8.169 1.00 89.62 162 HIS A N 1
ATOM 1275 C CA . HIS A 1 162 ? -9.346 -5.776 7.148 1.00 89.62 162 HIS A CA 1
ATOM 1276 C C . HIS A 1 162 ? -10.511 -5.613 6.176 1.00 89.62 162 HIS A C 1
ATOM 1278 O O . HIS A 1 162 ? -11.660 -5.575 6.610 1.00 89.62 162 HIS A O 1
ATOM 1284 N N . TYR A 1 163 ? -10.227 -5.538 4.876 1.00 86.88 163 TYR A N 1
ATOM 1285 C CA . TYR A 1 163 ? -11.254 -5.490 3.839 1.00 86.88 163 TYR A CA 1
ATOM 1286 C C . TYR A 1 163 ? -11.358 -6.860 3.148 1.00 86.88 163 TYR A C 1
ATOM 1288 O O . TYR A 1 163 ? -10.334 -7.447 2.797 1.00 86.88 163 TYR A O 1
ATOM 1296 N N . PRO A 1 164 ? -12.571 -7.402 2.934 1.00 82.69 164 PRO A N 1
ATOM 1297 C CA . PRO A 1 164 ? -12.729 -8.686 2.263 1.00 82.69 164 PRO A CA 1
ATOM 1298 C C . PRO A 1 164 ? -12.468 -8.564 0.755 1.00 82.69 164 PRO A C 1
ATOM 1300 O O . PRO A 1 164 ? -12.731 -7.527 0.139 1.00 82.69 164 PRO A O 1
ATOM 1303 N N . ASN A 1 165 ? -12.017 -9.655 0.131 1.00 79.81 165 ASN A N 1
ATOM 1304 C CA . ASN A 1 165 ? -11.958 -9.743 -1.329 1.00 79.81 165 ASN A CA 1
ATOM 1305 C C . ASN A 1 165 ? -13.339 -10.037 -1.932 1.00 79.81 165 ASN A C 1
ATOM 1307 O O . ASN A 1 165 ? -14.181 -10.706 -1.334 1.00 79.81 165 ASN A O 1
ATOM 1311 N N . TRP A 1 166 ? -13.537 -9.626 -3.183 1.00 71.25 166 TRP A N 1
ATOM 1312 C CA . TRP A 1 166 ? -14.770 -9.799 -3.953 1.00 71.25 166 TRP A CA 1
ATOM 1313 C C . TRP A 1 166 ? -15.233 -11.252 -4.061 1.00 71.25 166 TRP A C 1
ATOM 1315 O O . TRP A 1 166 ? -16.431 -11.506 -3.976 1.00 71.25 166 TRP A O 1
ATOM 1325 N N . TYR A 1 167 ? -14.320 -12.217 -4.203 1.00 66.06 167 TYR A N 1
ATOM 1326 C CA . TYR A 1 167 ? -14.710 -13.625 -4.345 1.00 66.06 167 TYR A CA 1
ATOM 1327 C C . TYR A 1 167 ? -15.388 -14.190 -3.087 1.00 66.06 167 TYR A C 1
ATOM 1329 O O . TYR A 1 167 ? -16.111 -15.174 -3.195 1.00 66.06 167 TYR A O 1
ATOM 1337 N N . VAL A 1 168 ? -15.207 -13.566 -1.916 1.00 58.97 168 VAL A N 1
ATOM 1338 C CA . VAL A 1 168 ? -15.885 -13.959 -0.669 1.00 58.97 168 VAL A CA 1
ATOM 1339 C C . VAL A 1 168 ? -17.377 -13.603 -0.714 1.00 58.97 168 VAL A C 1
ATOM 1341 O O . VAL A 1 168 ? -18.189 -14.313 -0.135 1.00 58.97 168 VAL A O 1
ATOM 1344 N N . HIS A 1 169 ? -17.763 -12.563 -1.462 1.00 51.91 169 HIS A N 1
ATOM 1345 C CA . HIS A 1 169 ? -19.159 -12.128 -1.599 1.00 51.91 169 HIS A CA 1
ATOM 1346 C C . HIS A 1 169 ? -19.898 -12.743 -2.800 1.00 51.91 169 HIS A C 1
ATOM 1348 O O . HIS A 1 169 ? -21.108 -12.578 -2.917 1.00 51.91 169 HIS A O 1
ATOM 1354 N N . CYS A 1 170 ? -19.210 -13.455 -3.699 1.00 47.69 170 CYS A N 1
ATOM 1355 C CA . CYS A 1 170 ? -19.822 -14.024 -4.908 1.00 47.69 170 CYS A CA 1
ATOM 1356 C C . CYS A 1 170 ? -20.409 -15.441 -4.739 1.00 47.69 170 CYS A C 1
ATOM 1358 O O . CYS A 1 170 ? -20.893 -15.992 -5.724 1.00 47.69 170 CYS A O 1
ATOM 1360 N N . PHE A 1 171 ? -20.385 -16.035 -3.539 1.00 38.62 171 PHE A N 1
ATOM 1361 C CA . PHE A 1 171 ? -20.890 -17.400 -3.294 1.00 38.62 171 PHE A CA 1
ATOM 1362 C C . PHE A 1 171 ? -22.135 -17.486 -2.395 1.00 38.62 171 PHE A C 1
ATOM 1364 O O . PHE A 1 171 ? -22.546 -18.586 -2.039 1.00 38.62 171 PHE A O 1
ATOM 1371 N N . GLU A 1 172 ? -22.776 -16.360 -2.081 1.00 38.56 172 GLU A N 1
ATOM 1372 C CA . GLU A 1 172 ? -24.098 -16.336 -1.437 1.00 38.56 172 GLU A CA 1
ATOM 1373 C C . GLU A 1 172 ? -25.164 -15.851 -2.433 1.00 38.56 172 GLU A C 1
ATOM 1375 O O . GLU A 1 172 ? -25.669 -14.733 -2.333 1.00 38.56 172 GLU A O 1
ATOM 1380 N N . VAL A 1 173 ? -25.479 -16.690 -3.428 1.00 39.34 173 VAL A N 1
ATOM 1381 C CA . VAL A 1 173 ? -26.682 -16.555 -4.273 1.00 39.34 173 VAL A CA 1
ATOM 1382 C C . VAL A 1 173 ? -27.417 -17.884 -4.315 1.00 39.34 173 VAL A C 1
ATOM 1384 O O . VAL A 1 173 ? -26.756 -18.902 -4.621 1.00 39.34 173 VAL A O 1
#

Foldseek 3Di:
DDDDPPPDDPPPPPDPPDDDDDPVRDDDDDDDDPVNCCLVPPPVNVCCVVVVPDDPPDDCPVVVVVVVVLVVVLVVCLVPVQVLQLLLVCLVPVVQRAPVCNVVVVDVVSNVVSQVVSCVRPNHWPHVVDPVNVVQVVVLVVQQVVCVVVVHDPVRDRDGRGTDHPVVVPPPD